Protein AF-A0A524KW07-F1 (afdb_monomer)

Sequence (89 aa):
MLFQLNIKNMSLIKELNIEFEERLNVLTGETGAGKSIIIEAIDLILGGYAASDLVRDGEDSLIVEGLFLLAPQEKELIINLNLDVEIVT

Secondary structure (DSSP, 8-state):
-EEEEEEEEETTEEEEEEE--SS-------TTSSHHHHHHHHHHHTT----GGGBPTT-S--EEEEEEPPPHHHHHHHHHTT-S-----

Structure (mmCIF, N/CA/C/O backbone):
data_AF-A0A524KW07-F1
#
_entry.id   AF-A0A524KW07-F1
#
loop_
_atom_site.group_PDB
_atom_site.id
_atom_site.type_symbol
_atom_site.label_atom_id
_atom_site.label_alt_id
_atom_site.label_comp_id
_atom_site.label_asym_id
_atom_site.label_entity_id
_atom_site.label_seq_id
_atom_site.pdbx_PDB_ins_code
_atom_site.Cartn_x
_atom_site.Cartn_y
_atom_site.Cartn_z
_atom_site.occupancy
_atom_site.B_iso_or_equiv
_atom_site.auth_seq_id
_atom_site.auth_comp_id
_atom_site.auth_asym_id
_atom_site.auth_atom_id
_atom_site.pdbx_PDB_model_num
ATOM 1 N N . MET A 1 1 ? 7.421 -1.523 -12.449 1.00 90.69 1 MET A N 1
ATOM 2 C CA . MET A 1 1 ? 7.860 -0.805 -11.223 1.00 90.69 1 MET A CA 1
ATOM 3 C C . MET A 1 1 ? 6.657 -0.160 -10.552 1.00 90.69 1 MET A C 1
ATOM 5 O O . MET A 1 1 ? 5.860 0.417 -11.276 1.00 90.69 1 MET A O 1
ATOM 9 N N . LEU A 1 2 ? 6.521 -0.239 -9.221 1.00 94.69 2 LEU A N 1
ATOM 10 C CA . LEU A 1 2 ? 5.512 0.541 -8.487 1.00 94.69 2 LEU A CA 1
ATOM 11 C C . LEU A 1 2 ? 5.819 2.034 -8.655 1.00 94.69 2 LEU A C 1
ATOM 13 O O . LEU A 1 2 ? 6.919 2.466 -8.325 1.00 94.69 2 LEU A O 1
ATOM 17 N N . PHE A 1 3 ? 4.869 2.780 -9.201 1.00 95.50 3 PHE A N 1
ATOM 18 C CA . PHE A 1 3 ? 4.979 4.212 -9.473 1.00 95.50 3 PHE A CA 1
ATOM 19 C C . PHE A 1 3 ? 4.137 5.032 -8.507 1.00 95.50 3 PHE A C 1
ATOM 21 O O . PHE A 1 3 ? 4.580 6.077 -8.051 1.00 95.50 3 PHE A O 1
ATOM 28 N N . GLN A 1 4 ? 2.954 4.541 -8.142 1.00 96.62 4 GLN A N 1
ATOM 29 C CA . GLN A 1 4 ? 2.088 5.229 -7.194 1.00 96.62 4 GLN A CA 1
ATOM 30 C C . GLN A 1 4 ? 1.390 4.228 -6.281 1.00 96.62 4 GLN A C 1
ATOM 32 O O . GLN A 1 4 ? 1.024 3.141 -6.723 1.00 96.62 4 GLN A O 1
ATOM 37 N N . LEU A 1 5 ? 1.201 4.607 -5.020 1.00 97.38 5 LEU A N 1
ATOM 38 C CA . LEU A 1 5 ? 0.409 3.882 -4.033 1.00 97.38 5 LEU A CA 1
ATOM 39 C C . LEU A 1 5 ? -0.645 4.824 -3.457 1.00 97.38 5 LEU A C 1
ATOM 41 O O . LEU A 1 5 ? -0.300 5.860 -2.881 1.00 97.38 5 LEU A O 1
ATOM 45 N N . ASN A 1 6 ? -1.909 4.437 -3.585 1.00 97.19 6 ASN A N 1
ATOM 46 C CA . ASN A 1 6 ? -3.045 5.149 -3.015 1.00 97.19 6 ASN A CA 1
ATOM 47 C C . ASN A 1 6 ? -3.659 4.292 -1.912 1.00 97.19 6 ASN A C 1
ATOM 49 O O . ASN A 1 6 ? -3.915 3.104 -2.101 1.00 97.19 6 ASN A O 1
ATOM 53 N N . ILE A 1 7 ? -3.886 4.898 -0.754 1.00 97.19 7 ILE A N 1
ATOM 54 C CA . ILE A 1 7 ? -4.455 4.248 0.422 1.00 97.19 7 ILE A CA 1
ATOM 55 C C . ILE A 1 7 ? -5.645 5.076 0.883 1.00 97.19 7 ILE A C 1
ATOM 57 O O . ILE A 1 7 ? -5.516 6.288 1.074 1.00 97.19 7 ILE A O 1
ATOM 61 N N . LYS A 1 8 ? -6.779 4.422 1.133 1.00 97.62 8 LYS A N 1
ATOM 62 C CA . LYS A 1 8 ? -7.948 5.022 1.781 1.00 97.62 8 LYS A CA 1
ATOM 63 C C . LYS A 1 8 ? -8.413 4.161 2.942 1.00 97.62 8 LYS A C 1
ATOM 65 O O . LYS A 1 8 ? -8.529 2.945 2.807 1.00 97.62 8 LYS A O 1
ATOM 70 N N . ASN A 1 9 ? -8.717 4.818 4.059 1.00 97.06 9 ASN A N 1
ATOM 71 C CA . ASN A 1 9 ? -9.332 4.218 5.242 1.00 97.06 9 ASN A CA 1
ATOM 72 C C . ASN A 1 9 ? -8.570 3.014 5.828 1.00 97.06 9 ASN A C 1
ATOM 74 O O . ASN A 1 9 ? -9.186 2.057 6.290 1.00 97.06 9 ASN A O 1
ATOM 78 N N . MET A 1 10 ? -7.236 3.063 5.842 1.00 95.56 10 MET A N 1
ATOM 79 C CA . MET A 1 10 ? -6.392 1.991 6.378 1.00 95.56 10 MET A CA 1
ATOM 80 C C . MET A 1 10 ? -5.734 2.411 7.695 1.00 95.56 10 MET A C 1
ATOM 82 O O . MET A 1 10 ? -4.918 3.335 7.721 1.00 95.56 10 MET A O 1
ATOM 86 N N . SER A 1 11 ? -6.038 1.724 8.792 1.00 93.38 11 SER A N 1
ATOM 87 C CA . SER A 1 11 ? -5.462 1.975 10.117 1.00 93.38 11 SER A CA 1
ATOM 88 C C . SER A 1 11 ? -5.553 3.469 10.498 1.00 93.38 11 SER A C 1
ATOM 90 O O . SER A 1 11 ? -6.631 4.066 10.574 1.00 93.38 11 SER A O 1
ATOM 92 N N . LEU A 1 12 ? -4.411 4.137 10.701 1.00 91.44 12 LEU A N 1
ATOM 93 C CA . LEU A 1 12 ? -4.349 5.566 11.027 1.00 91.44 12 LEU A CA 1
ATOM 94 C C . LEU A 1 12 ? -4.504 6.492 9.806 1.00 91.44 12 LEU A C 1
ATOM 96 O O . LEU A 1 12 ? -4.663 7.701 9.991 1.00 91.44 12 LEU A O 1
ATOM 100 N N . ILE A 1 13 ? -4.506 5.954 8.587 1.00 93.00 13 ILE A N 1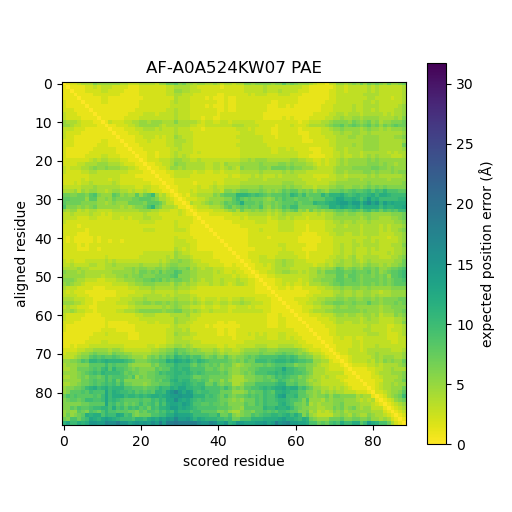
ATOM 101 C CA . ILE A 1 13 ? -4.554 6.696 7.326 1.00 93.00 13 ILE A CA 1
ATOM 102 C C . ILE A 1 13 ? -6.004 6.834 6.859 1.00 93.00 13 ILE A C 1
ATOM 104 O O . ILE A 1 13 ? -6.676 5.851 6.562 1.00 93.00 13 ILE A O 1
ATOM 108 N N . LYS A 1 14 ? -6.478 8.078 6.742 1.00 95.56 14 LYS A N 1
ATOM 109 C CA . LYS A 1 14 ? -7.738 8.367 6.043 1.00 95.56 14 LYS A CA 1
ATOM 110 C C . LYS A 1 14 ? -7.541 8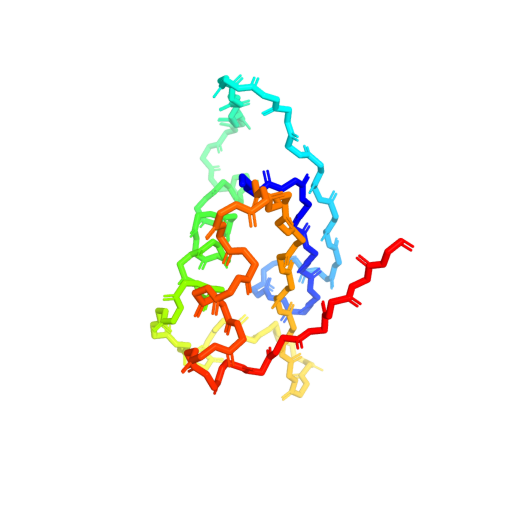.337 4.529 1.00 95.56 14 LYS A C 1
ATOM 112 O O . LYS A 1 14 ? -8.279 7.664 3.826 1.00 95.56 14 LYS A O 1
ATOM 117 N N . GLU A 1 15 ? -6.534 9.054 4.046 1.00 96.69 15 GLU A N 1
ATOM 118 C CA . GLU A 1 15 ? -6.154 9.094 2.639 1.00 96.69 15 GLU A CA 1
ATOM 119 C C . GLU A 1 15 ? -4.655 9.386 2.544 1.00 96.69 15 GLU A C 1
ATOM 121 O O . GLU A 1 15 ? -4.148 10.254 3.261 1.00 96.69 15 GLU A O 1
ATOM 126 N N . LEU A 1 16 ? -3.945 8.643 1.701 1.00 95.56 16 LEU A N 1
ATOM 127 C CA . LEU A 1 16 ? -2.529 8.847 1.420 1.00 95.56 16 LEU A CA 1
ATOM 128 C C . LEU A 1 16 ? -2.256 8.492 -0.037 1.00 95.56 16 LEU A C 1
ATOM 130 O O . LEU A 1 16 ? -2.652 7.425 -0.492 1.00 95.56 16 LEU A O 1
ATOM 134 N N . ASN A 1 17 ? -1.544 9.373 -0.734 1.00 96.50 17 ASN A N 1
ATOM 135 C CA . ASN A 1 17 ? -1.054 9.142 -2.087 1.00 96.50 17 ASN A CA 1
ATOM 136 C C . ASN A 1 17 ? 0.466 9.326 -2.060 1.00 96.50 17 ASN A C 1
ATOM 138 O O . ASN A 1 17 ? 0.950 10.373 -1.621 1.00 96.50 17 ASN A O 1
ATOM 142 N N . ILE A 1 18 ? 1.206 8.300 -2.471 1.00 95.62 18 ILE A N 1
ATOM 143 C CA . ILE A 1 18 ? 2.671 8.312 -2.548 1.00 95.62 18 ILE A CA 1
ATOM 144 C C . ILE A 1 18 ? 3.071 8.015 -3.984 1.00 95.62 18 ILE A C 1
ATOM 146 O O . ILE A 1 18 ? 2.686 6.981 -4.522 1.00 95.62 18 ILE A O 1
ATOM 150 N N . GLU A 1 19 ? 3.889 8.883 -4.566 1.00 96.44 19 GLU A N 1
ATOM 151 C CA . GLU A 1 19 ? 4.601 8.614 -5.813 1.00 96.44 19 GLU A CA 1
ATOM 152 C C . GLU A 1 19 ? 6.009 8.098 -5.491 1.00 96.44 19 GLU A C 1
ATOM 154 O O . GLU A 1 19 ? 6.684 8.601 -4.587 1.00 96.44 19 GLU A O 1
ATOM 159 N N . PHE A 1 20 ? 6.427 7.055 -6.202 1.00 95.69 20 PHE A N 1
ATOM 160 C CA . PHE A 1 20 ? 7.732 6.423 -6.072 1.00 95.69 20 PHE A CA 1
ATOM 161 C C . PHE A 1 20 ? 8.598 6.774 -7.270 1.00 95.69 20 PHE A C 1
ATOM 163 O O . PHE A 1 20 ? 8.177 6.679 -8.423 1.00 95.69 20 PHE A O 1
ATOM 170 N N . GLU A 1 21 ? 9.851 7.092 -6.979 1.00 94.25 21 GLU A N 1
ATOM 171 C CA . GLU A 1 21 ? 10.862 7.358 -7.989 1.00 94.25 21 GLU A CA 1
ATOM 172 C C . GLU A 1 21 ? 11.619 6.084 -8.365 1.00 94.25 21 GLU A C 1
ATOM 174 O O . GLU A 1 21 ? 11.607 5.072 -7.652 1.00 94.25 21 GLU A O 1
ATOM 179 N N . GLU A 1 22 ? 12.335 6.136 -9.484 1.00 92.38 22 GLU A N 1
ATOM 180 C CA . GLU A 1 22 ? 13.228 5.046 -9.852 1.00 92.38 22 GLU A CA 1
ATOM 181 C C . GLU A 1 22 ? 14.343 4.844 -8.812 1.00 92.38 22 GLU A C 1
ATOM 183 O O . GLU A 1 22 ? 14.855 5.775 -8.185 1.00 92.38 22 GLU A O 1
ATOM 188 N N . ARG A 1 23 ? 14.819 3.597 -8.722 1.00 92.75 23 ARG A N 1
ATOM 189 C CA . ARG A 1 23 ? 15.950 3.168 -7.884 1.00 92.75 23 ARG A CA 1
ATOM 190 C C . ARG A 1 23 ? 15.607 3.108 -6.394 1.00 92.75 23 ARG A C 1
ATOM 192 O O . ARG A 1 23 ? 15.059 2.102 -5.956 1.00 92.75 23 ARG A O 1
ATOM 199 N N . LEU A 1 24 ? 16.013 4.099 -5.600 1.00 94.88 24 LEU A N 1
ATOM 200 C CA . LEU A 1 24 ? 15.985 4.027 -4.137 1.00 94.88 24 LEU A CA 1
ATOM 201 C C . LEU A 1 24 ? 15.051 5.088 -3.566 1.00 94.88 24 LEU A C 1
ATOM 203 O O . LEU A 1 24 ? 15.375 6.273 -3.569 1.00 94.88 24 LEU A O 1
ATOM 207 N N . ASN A 1 25 ? 13.948 4.626 -2.986 1.00 93.50 25 ASN A N 1
ATOM 208 C CA . ASN A 1 25 ? 13.041 5.444 -2.192 1.00 93.50 25 ASN A CA 1
ATOM 209 C C . ASN A 1 25 ? 13.352 5.229 -0.706 1.00 93.50 25 ASN A C 1
ATOM 211 O O . ASN A 1 25 ? 13.389 4.091 -0.235 1.00 93.50 25 ASN A O 1
ATOM 215 N N . VAL A 1 26 ? 13.593 6.313 0.036 1.00 94.56 26 VAL A N 1
ATOM 216 C CA . VAL A 1 26 ? 13.933 6.254 1.467 1.00 94.56 26 VAL A CA 1
ATOM 217 C C . VAL A 1 26 ? 12.779 6.814 2.291 1.00 94.56 26 VAL A C 1
ATOM 219 O O . VAL A 1 26 ? 12.545 8.020 2.306 1.00 94.56 26 VAL A O 1
ATOM 222 N N . LEU A 1 27 ? 12.087 5.941 3.023 1.00 92.56 27 LEU A N 1
ATOM 223 C CA . LEU A 1 27 ? 11.044 6.335 3.968 1.00 92.56 27 LEU A CA 1
ATOM 224 C C . LEU A 1 27 ? 11.666 6.593 5.342 1.00 92.56 27 LEU A C 1
ATOM 226 O O . LEU A 1 27 ? 12.177 5.680 5.992 1.00 92.56 27 LEU A O 1
ATOM 230 N N . THR A 1 28 ? 11.598 7.840 5.804 1.00 92.75 28 THR A N 1
ATOM 231 C CA . THR A 1 28 ? 12.101 8.252 7.122 1.00 92.75 28 THR A CA 1
ATOM 232 C C . THR A 1 28 ? 10.960 8.694 8.037 1.00 92.75 28 THR A C 1
ATOM 234 O O . THR A 1 28 ? 9.808 8.794 7.624 1.00 92.75 28 THR A O 1
ATOM 237 N N . GLY A 1 29 ? 11.259 8.874 9.322 1.00 91.06 29 GLY A N 1
ATOM 238 C CA . GLY A 1 29 ? 10.300 9.308 10.337 1.00 91.06 29 GLY A CA 1
ATOM 239 C C . GLY A 1 29 ? 10.569 8.647 11.683 1.00 91.06 29 GLY A C 1
ATOM 240 O O . GLY A 1 29 ? 11.321 7.672 11.763 1.00 91.06 29 GLY A O 1
ATOM 241 N N . GLU A 1 30 ? 9.923 9.131 12.733 1.00 93.00 30 GLU A N 1
ATOM 242 C CA . GLU A 1 30 ? 10.047 8.581 14.087 1.00 93.00 30 GLU A CA 1
ATOM 243 C C . GLU A 1 30 ? 9.329 7.225 14.240 1.00 93.00 30 GLU A C 1
ATOM 245 O O . GLU A 1 30 ? 8.656 6.726 13.325 1.00 93.00 30 GLU A O 1
ATOM 250 N N . THR A 1 31 ? 9.491 6.585 15.398 1.00 89.88 31 THR A N 1
ATOM 251 C CA . THR A 1 31 ? 8.697 5.406 15.767 1.00 89.88 31 THR A CA 1
ATOM 252 C C . THR A 1 31 ? 7.220 5.788 15.810 1.00 89.88 31 THR A C 1
ATOM 254 O O . THR A 1 31 ? 6.857 6.799 16.397 1.00 89.88 31 THR A O 1
ATOM 257 N N . GLY A 1 32 ? 6.362 4.994 15.167 1.00 84.06 32 GLY A N 1
ATOM 258 C CA . GLY A 1 32 ? 4.926 5.284 15.096 1.00 84.06 32 GLY A CA 1
ATOM 259 C C . GLY A 1 32 ? 4.515 6.268 13.996 1.00 84.06 32 GLY A C 1
ATOM 260 O O . GLY A 1 32 ? 3.325 6.470 13.798 1.00 84.06 32 GLY A O 1
ATOM 261 N N . ALA A 1 33 ? 5.451 6.805 13.203 1.00 83.12 33 ALA A N 1
ATOM 262 C CA . ALA A 1 33 ? 5.141 7.711 12.087 1.00 83.12 33 ALA A CA 1
ATOM 263 C C . ALA A 1 33 ? 4.399 7.051 10.896 1.00 83.12 33 ALA A C 1
ATOM 265 O O . ALA A 1 33 ? 4.243 7.675 9.854 1.00 83.12 33 ALA A O 1
ATOM 266 N N . GLY A 1 34 ? 3.988 5.782 11.005 1.00 85.88 34 GLY A N 1
ATOM 267 C CA . GLY A 1 34 ? 3.209 5.093 9.968 1.00 85.88 34 GLY A CA 1
ATOM 268 C C . GLY A 1 34 ? 4.015 4.428 8.846 1.00 85.88 34 GLY A C 1
ATOM 269 O O . GLY A 1 34 ? 3.422 3.909 7.911 1.00 85.88 34 GLY A O 1
ATOM 270 N N . LYS A 1 35 ? 5.353 4.367 8.938 1.00 92.81 35 LYS A N 1
ATOM 271 C CA . LYS A 1 35 ? 6.197 3.703 7.920 1.00 92.81 35 LYS A CA 1
ATOM 272 C C . LYS A 1 35 ? 5.800 2.242 7.663 1.00 92.81 35 LYS A C 1
ATOM 274 O O . LYS A 1 35 ? 5.758 1.832 6.511 1.00 92.81 35 LYS A O 1
ATOM 279 N N . SER A 1 36 ? 5.491 1.472 8.713 1.00 92.12 36 SER A N 1
ATOM 280 C CA . SER A 1 36 ? 5.065 0.070 8.572 1.00 92.12 36 SER A CA 1
ATOM 281 C C . SER A 1 36 ? 3.734 -0.068 7.837 1.00 92.12 36 SER A C 1
ATOM 283 O O . SER A 1 36 ? 3.591 -0.996 7.059 1.00 92.12 36 SER A O 1
ATOM 285 N N . ILE A 1 37 ? 2.818 0.896 7.990 1.00 92.25 37 ILE A N 1
ATOM 286 C CA . ILE A 1 37 ? 1.520 0.890 7.297 1.00 92.25 37 ILE A CA 1
ATOM 287 C C . ILE A 1 37 ? 1.727 0.969 5.778 1.00 92.25 37 ILE A C 1
ATOM 289 O O . ILE A 1 37 ? 1.019 0.321 5.018 1.00 92.25 37 ILE A O 1
ATOM 293 N N . ILE A 1 38 ? 2.740 1.714 5.320 1.00 93.94 38 ILE A N 1
ATOM 294 C CA . ILE A 1 38 ? 3.080 1.785 3.891 1.00 93.94 38 ILE A CA 1
ATOM 295 C C . ILE A 1 38 ? 3.623 0.437 3.395 1.00 93.94 38 ILE A C 1
ATOM 297 O O . ILE A 1 38 ? 3.291 0.009 2.294 1.00 93.94 38 ILE A O 1
ATOM 301 N N . ILE A 1 39 ? 4.429 -0.254 4.207 1.00 93.19 39 ILE A N 1
ATOM 302 C CA . ILE A 1 39 ? 4.930 -1.595 3.871 1.00 93.19 39 ILE A CA 1
ATOM 303 C C . ILE A 1 39 ? 3.785 -2.617 3.833 1.00 93.19 39 ILE A C 1
ATOM 305 O O . ILE A 1 39 ? 3.728 -3.417 2.907 1.00 93.19 39 ILE A O 1
ATOM 309 N N . GLU A 1 40 ? 2.853 -2.556 4.784 1.00 94.38 40 GLU A N 1
ATOM 310 C CA . GLU A 1 40 ? 1.647 -3.395 4.809 1.00 94.38 40 GLU A CA 1
ATOM 311 C C . GLU A 1 40 ? 0.762 -3.140 3.583 1.00 94.38 40 GLU A C 1
ATOM 313 O O . GLU A 1 40 ? 0.309 -4.083 2.946 1.00 94.38 40 GLU A O 1
ATOM 318 N N . ALA A 1 41 ? 0.568 -1.881 3.184 1.00 95.88 41 ALA A N 1
ATOM 319 C CA . ALA A 1 41 ? -0.178 -1.541 1.975 1.00 95.88 41 A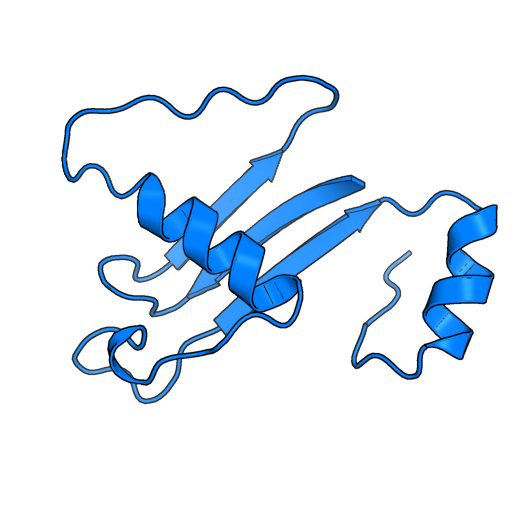LA A CA 1
ATOM 320 C C . ALA A 1 41 ? 0.471 -2.122 0.704 1.00 95.88 41 ALA A C 1
ATOM 322 O O . ALA A 1 41 ? -0.232 -2.617 -0.177 1.00 95.88 41 ALA A O 1
ATOM 323 N N . ILE A 1 42 ? 1.807 -2.118 0.622 1.00 95.94 42 ILE A N 1
ATOM 324 C CA . ILE A 1 42 ? 2.534 -2.777 -0.474 1.00 95.94 42 ILE A CA 1
ATOM 325 C C . ILE A 1 42 ? 2.320 -4.298 -0.436 1.00 95.94 42 ILE A C 1
ATOM 327 O O . ILE A 1 42 ? 2.129 -4.903 -1.487 1.00 95.94 42 ILE A O 1
ATOM 331 N N . ASP A 1 43 ? 2.319 -4.922 0.743 1.00 95.44 43 ASP A N 1
ATOM 332 C CA . ASP A 1 43 ? 2.031 -6.356 0.879 1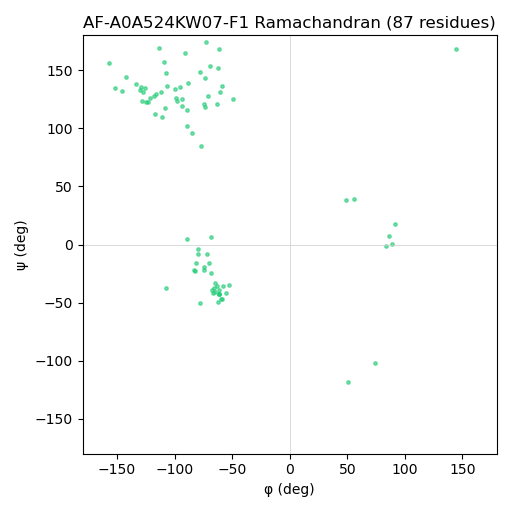.00 95.44 43 ASP A CA 1
ATOM 333 C C . ASP A 1 43 ? 0.611 -6.697 0.392 1.00 95.44 43 ASP A C 1
ATOM 335 O O . ASP A 1 43 ? 0.428 -7.641 -0.378 1.00 95.44 43 ASP A O 1
ATOM 339 N N . LEU A 1 44 ? -0.388 -5.876 0.737 1.00 94.94 44 LEU A N 1
ATOM 340 C CA . LEU A 1 44 ? -1.778 -6.073 0.311 1.00 94.94 44 LEU A CA 1
ATOM 341 C C . LEU A 1 44 ? -1.943 -6.073 -1.215 1.00 94.94 44 LEU A C 1
ATOM 343 O O . LEU A 1 44 ? -2.578 -6.979 -1.755 1.00 94.94 44 LEU A O 1
ATOM 347 N N . ILE A 1 45 ? -1.344 -5.114 -1.929 1.00 93.56 45 ILE A N 1
ATOM 348 C CA . ILE A 1 45 ? -1.446 -5.062 -3.404 1.00 93.56 45 ILE A CA 1
ATOM 349 C C . ILE A 1 45 ? -0.676 -6.193 -4.098 1.00 93.56 45 ILE A C 1
ATOM 351 O O . ILE A 1 45 ? -0.905 -6.463 -5.275 1.00 93.56 45 ILE A O 1
ATOM 355 N N . LEU A 1 46 ? 0.225 -6.869 -3.382 1.00 91.31 46 LEU A N 1
ATOM 356 C CA . LEU A 1 46 ? 0.928 -8.061 -3.856 1.00 91.31 46 LEU A CA 1
ATOM 357 C C . LEU A 1 46 ? 0.172 -9.364 -3.533 1.00 91.31 46 LEU A C 1
ATOM 359 O O . LEU A 1 46 ? 0.676 -10.448 -3.828 1.00 91.31 46 LEU A O 1
ATOM 363 N N . GLY A 1 47 ? -1.039 -9.274 -2.970 1.00 90.56 47 GLY A N 1
ATOM 364 C CA . GLY A 1 47 ? -1.870 -10.424 -2.600 1.00 90.56 47 GLY A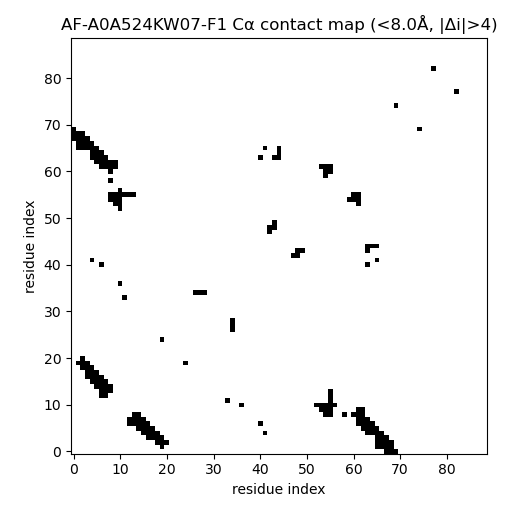 CA 1
ATOM 365 C C . GLY A 1 47 ? -1.659 -10.915 -1.166 1.00 90.56 47 GLY A C 1
ATOM 366 O O . GLY A 1 47 ? -2.019 -12.052 -0.852 1.00 90.56 47 GLY A O 1
ATOM 367 N N . GLY A 1 48 ? -1.063 -10.084 -0.307 1.00 93.62 48 GLY A N 1
ATOM 368 C CA . GLY A 1 48 ? -0.910 -10.335 1.122 1.00 93.62 48 GLY A CA 1
ATOM 369 C C . GLY A 1 48 ? -2.245 -10.478 1.861 1.00 93.62 48 GLY A C 1
ATOM 370 O O . GLY A 1 48 ? -3.327 -10.191 1.343 1.00 93.62 48 GLY A O 1
ATOM 371 N N . TYR A 1 49 ? -2.177 -10.953 3.105 1.00 92.44 49 TYR A N 1
ATOM 372 C CA . TYR A 1 49 ? -3.372 -11.187 3.915 1.00 92.44 49 TYR A CA 1
ATOM 373 C C . TYR A 1 49 ? -3.980 -9.868 4.412 1.00 92.44 49 TYR A C 1
ATOM 375 O O . TYR A 1 49 ? -3.369 -9.145 5.196 1.00 92.44 49 TYR A O 1
ATOM 383 N N . ALA A 1 50 ? -5.222 -9.599 4.012 1.00 89.75 50 ALA A N 1
ATOM 384 C CA . ALA A 1 50 ? -5.993 -8.457 4.487 1.00 89.75 50 ALA A CA 1
ATOM 385 C C . ALA A 1 50 ? -6.695 -8.780 5.813 1.00 89.75 50 ALA A C 1
ATOM 387 O O . ALA A 1 50 ? -7.785 -9.356 5.837 1.00 89.75 50 ALA A O 1
ATOM 388 N N . ALA A 1 51 ? -6.065 -8.408 6.926 1.00 91.62 51 ALA A N 1
ATOM 389 C CA . ALA A 1 51 ? -6.684 -8.500 8.241 1.00 91.62 51 ALA A CA 1
ATOM 390 C C . ALA A 1 51 ? -7.760 -7.408 8.420 1.00 91.62 51 ALA A C 1
ATOM 392 O O . ALA A 1 51 ? -7.625 -6.291 7.923 1.00 91.62 51 ALA A O 1
ATOM 393 N N . SER A 1 52 ? -8.857 -7.726 9.113 1.00 90.75 52 SER A N 1
ATOM 394 C CA . SER A 1 52 ? -9.994 -6.803 9.268 1.00 90.75 52 SER A CA 1
ATOM 395 C C . SER A 1 52 ? -9.679 -5.578 10.130 1.00 90.75 52 SER A C 1
ATOM 397 O O . SER A 1 52 ? -10.329 -4.550 9.991 1.00 90.75 52 SER A O 1
ATOM 399 N N . ASP A 1 53 ? -8.696 -5.687 11.022 1.00 92.38 53 ASP A N 1
ATOM 400 C CA . ASP A 1 53 ? -8.194 -4.601 11.872 1.00 92.38 53 ASP A CA 1
ATOM 401 C C . ASP A 1 53 ? -7.386 -3.546 11.098 1.00 92.38 53 ASP A C 1
ATOM 403 O O . ASP A 1 53 ? -7.073 -2.490 11.644 1.00 92.38 53 ASP A O 1
ATOM 407 N N . LEU A 1 54 ? -7.090 -3.798 9.819 1.00 94.31 54 LEU A N 1
ATOM 408 C CA . LEU A 1 54 ? -6.522 -2.800 8.917 1.00 94.31 54 LEU A CA 1
ATOM 409 C C . LEU A 1 54 ? -7.560 -1.767 8.473 1.00 94.31 54 LEU A C 1
ATOM 411 O O . LEU A 1 54 ? 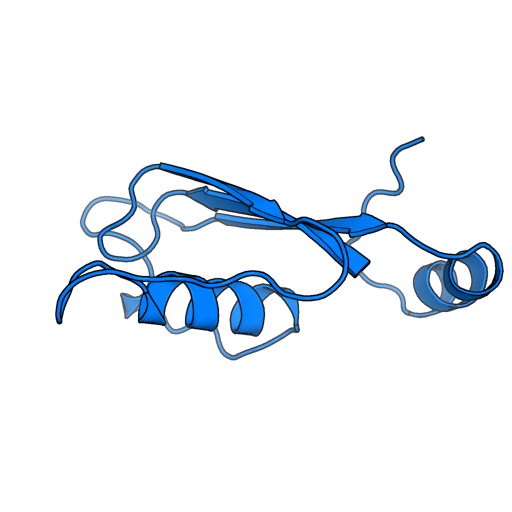-7.173 -0.694 8.017 1.00 94.31 54 LEU A O 1
ATOM 415 N N . VAL A 1 55 ? -8.863 -2.052 8.576 1.00 96.50 55 VAL A N 1
ATOM 416 C CA . VAL A 1 55 ? -9.895 -1.054 8.272 1.00 96.50 55 VAL A CA 1
ATOM 417 C C . VAL A 1 55 ? -9.883 -0.003 9.374 1.00 96.50 55 VAL A C 1
ATOM 419 O O . VAL A 1 55 ? -9.941 -0.318 10.560 1.00 96.50 55 VAL A O 1
ATOM 422 N N . ARG A 1 56 ? -9.793 1.265 8.979 1.00 95.31 56 ARG A N 1
ATOM 423 C CA . ARG A 1 56 ? -9.829 2.390 9.908 1.00 95.31 56 ARG A CA 1
ATOM 424 C C . ARG A 1 56 ? -11.131 2.391 10.714 1.00 95.31 56 ARG A C 1
ATOM 426 O O . ARG A 1 56 ? -12.216 2.274 10.151 1.00 95.31 56 ARG A O 1
ATOM 433 N N . ASP A 1 57 ? -11.016 2.645 12.015 1.00 94.94 57 ASP A N 1
ATOM 434 C CA . ASP A 1 57 ? -12.165 2.795 12.910 1.00 94.94 57 ASP A CA 1
ATOM 435 C C . ASP A 1 57 ? -13.216 3.770 12.354 1.00 94.94 57 ASP A C 1
ATOM 437 O O . ASP A 1 57 ? -12.927 4.940 12.081 1.00 94.94 57 ASP A O 1
ATOM 441 N N . GLY A 1 58 ? -14.456 3.288 12.248 1.00 95.69 58 GLY A N 1
ATOM 442 C CA . GLY A 1 58 ? -15.600 4.057 11.754 1.00 95.69 58 GLY A CA 1
ATOM 443 C C . GLY A 1 58 ? -15.814 4.002 10.240 1.00 95.69 58 GLY A C 1
ATOM 444 O O . GLY A 1 58 ? -16.767 4.615 9.765 1.00 95.69 58 GLY A O 1
ATOM 445 N N . GLU A 1 59 ? -14.976 3.276 9.502 1.00 97.75 59 GLU A N 1
ATOM 446 C CA . GLU A 1 59 ? -15.118 3.058 8.062 1.00 97.75 59 GLU A CA 1
ATOM 447 C C . GLU A 1 59 ? -15.564 1.613 7.778 1.00 97.75 59 GLU A C 1
ATOM 449 O O . GLU A 1 59 ? -15.204 0.685 8.502 1.00 97.75 59 GLU A O 1
ATOM 454 N N . ASP A 1 60 ? -16.342 1.410 6.712 1.00 96.69 60 ASP A N 1
ATOM 455 C CA . ASP A 1 60 ? -16.872 0.083 6.349 1.00 96.69 60 ASP A CA 1
ATOM 456 C C . ASP A 1 60 ? -15.872 -0.763 5.541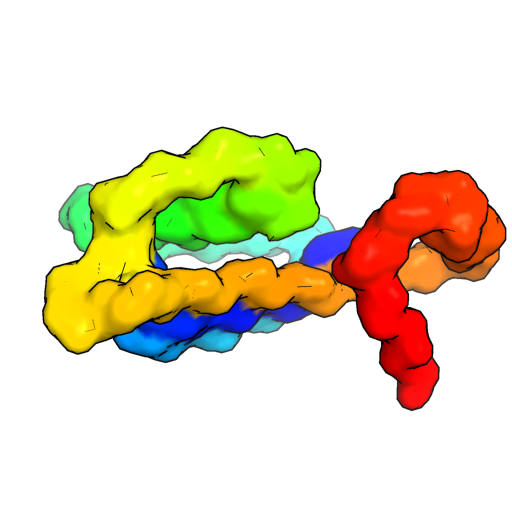 1.00 96.69 60 ASP A C 1
ATOM 458 O O . ASP A 1 60 ? -15.983 -1.988 5.464 1.00 96.69 60 ASP A O 1
ATOM 462 N N . SER A 1 61 ? -14.906 -0.108 4.896 1.00 96.50 61 SER A N 1
ATOM 463 C CA . SER A 1 61 ? -13.931 -0.736 4.005 1.00 96.50 61 SER A CA 1
ATOM 464 C C . SER A 1 61 ? -12.671 0.113 3.873 1.00 96.50 61 SER A C 1
ATOM 466 O O . SER A 1 61 ? -12.730 1.340 3.996 1.00 96.50 61 SER A O 1
ATOM 468 N N . LEU A 1 62 ? -11.566 -0.538 3.520 1.00 96.31 62 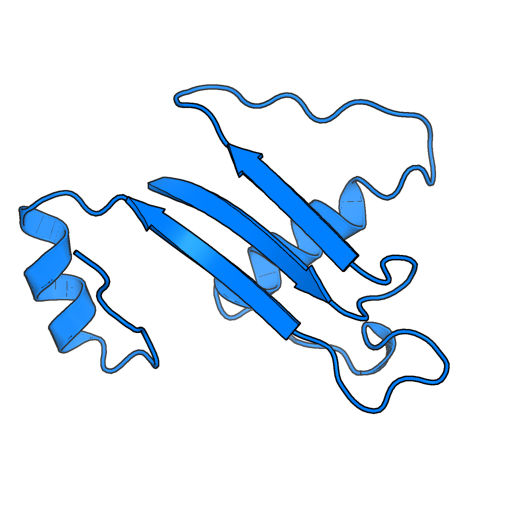LEU A N 1
ATOM 469 C CA . LEU A 1 62 ? -10.328 0.103 3.080 1.00 96.31 62 LEU A CA 1
ATOM 470 C C . LEU A 1 62 ? -10.107 -0.130 1.584 1.00 96.31 62 LEU A C 1
ATOM 472 O O . LEU A 1 62 ? -10.609 -1.106 1.024 1.00 96.31 62 LEU A O 1
ATOM 476 N N . ILE A 1 63 ? -9.325 0.742 0.954 1.00 96.19 63 ILE A N 1
ATOM 477 C CA . ILE A 1 63 ? -8.867 0.581 -0.431 1.00 96.19 63 ILE A CA 1
ATOM 478 C C . ILE A 1 63 ? -7.354 0.783 -0.455 1.00 96.19 63 ILE A C 1
ATOM 480 O O . ILE A 1 63 ? -6.854 1.761 0.106 1.00 96.19 63 ILE A O 1
ATOM 484 N N . VAL A 1 64 ? -6.640 -0.124 -1.123 1.00 96.75 64 VAL A N 1
ATOM 485 C CA . VAL A 1 64 ? -5.231 0.059 -1.478 1.00 96.75 64 VAL A CA 1
ATOM 486 C C . VAL A 1 64 ? -5.066 -0.206 -2.966 1.00 96.75 64 VAL A C 1
ATOM 488 O O . VAL A 1 64 ? -5.413 -1.281 -3.448 1.00 96.75 64 VAL A O 1
ATOM 491 N N . GLU A 1 65 ? -4.531 0.774 -3.683 1.00 96.00 65 GLU A N 1
ATOM 492 C CA . GLU A 1 65 ? -4.327 0.719 -5.128 1.00 96.00 65 GLU A CA 1
ATOM 493 C C . GLU A 1 65 ? -2.862 1.009 -5.447 1.00 96.00 65 GLU A C 1
ATOM 495 O O . GLU A 1 65 ? -2.271 1.949 -4.911 1.00 96.00 65 GLU A O 1
ATOM 500 N N . GLY A 1 66 ? -2.277 0.209 -6.336 1.00 95.31 66 GLY A N 1
ATOM 501 C CA . GLY A 1 66 ? -0.926 0.415 -6.843 1.00 95.31 66 GLY A CA 1
ATOM 502 C C . GLY A 1 66 ? -0.941 0.662 -8.347 1.00 95.31 66 GLY A C 1
ATOM 503 O O . GLY A 1 66 ? -1.476 -0.150 -9.098 1.00 95.31 66 GLY A O 1
ATOM 504 N N . LEU A 1 67 ? -0.311 1.745 -8.799 1.00 94.75 67 LEU A N 1
ATOM 505 C CA . LEU A 1 67 ? -0.036 1.975 -10.215 1.00 94.75 67 LEU A CA 1
ATOM 506 C C . LEU A 1 67 ? 1.359 1.450 -10.539 1.00 94.75 67 LEU A C 1
ATOM 508 O O . LEU A 1 67 ? 2.341 1.856 -9.914 1.00 94.75 67 LEU A O 1
ATOM 512 N N . PHE A 1 68 ? 1.456 0.571 -11.534 1.00 92.06 68 PHE A N 1
ATOM 513 C CA . PHE A 1 68 ? 2.720 -0.023 -11.953 1.00 92.06 68 PHE A CA 1
ATOM 514 C C . PHE A 1 68 ? 3.075 0.383 -13.383 1.00 92.06 68 PHE A C 1
ATOM 516 O O . PHE A 1 68 ? 2.287 0.207 -14.307 1.00 92.06 68 PHE A O 1
ATOM 523 N N . LEU A 1 69 ? 4.305 0.859 -13.580 1.00 91.19 69 LEU A N 1
ATOM 524 C CA . LEU A 1 69 ? 4.900 0.995 -14.907 1.00 91.19 69 LEU A CA 1
ATOM 525 C C . LEU A 1 69 ? 5.295 -0.389 -15.416 1.00 91.19 69 LEU A C 1
ATOM 527 O O . LEU A 1 69 ? 6.108 -1.063 -14.775 1.00 91.19 69 LEU A O 1
ATOM 531 N N . LEU A 1 70 ? 4.731 -0.789 -16.553 1.00 88.31 70 LEU A N 1
ATOM 532 C CA . LEU A 1 70 ? 5.012 -2.067 -17.198 1.00 88.31 70 LEU A CA 1
ATOM 533 C C . LEU A 1 70 ? 6.001 -1.888 -18.351 1.00 88.31 70 LEU A C 1
ATOM 535 O O . LEU A 1 70 ? 5.828 -1.020 -19.211 1.00 88.31 70 LEU A O 1
ATOM 539 N N . ALA A 1 71 ? 7.008 -2.752 -18.408 1.00 88.69 71 ALA A N 1
ATOM 540 C CA . ALA A 1 71 ? 7.812 -2.932 -19.604 1.00 88.69 71 ALA A CA 1
ATOM 541 C C . ALA A 1 71 ? 6.972 -3.614 -20.706 1.00 88.69 71 ALA A C 1
ATOM 543 O O . ALA A 1 71 ? 6.055 -4.385 -20.403 1.00 88.69 71 ALA A O 1
ATOM 544 N N . PRO A 1 72 ? 7.287 -3.404 -21.999 1.00 85.38 72 PRO A N 1
ATOM 545 C CA . PRO A 1 72 ? 6.522 -3.998 -23.097 1.00 85.38 72 PRO A CA 1
ATOM 546 C C . PRO A 1 72 ? 6.350 -5.521 -22.992 1.00 85.38 72 PRO A C 1
ATOM 548 O O . PRO A 1 72 ? 5.299 -6.043 -23.351 1.00 85.38 72 PRO A O 1
ATOM 551 N N . GLN A 1 73 ? 7.356 -6.226 -22.467 1.00 85.38 73 GLN A N 1
ATOM 552 C CA . GLN A 1 73 ? 7.338 -7.683 -22.308 1.00 85.38 73 GLN A CA 1
ATOM 553 C C . GLN A 1 73 ? 6.435 -8.157 -21.155 1.00 85.38 73 GLN A C 1
ATOM 555 O O . GLN A 1 73 ? 6.000 -9.304 -21.149 1.00 85.38 73 GLN A O 1
ATOM 560 N N . GLU A 1 74 ? 6.137 -7.292 -20.183 1.00 86.94 74 GLU A N 1
ATOM 561 C CA . GLU A 1 74 ? 5.315 -7.620 -19.009 1.00 86.94 74 GLU A CA 1
ATOM 562 C C . GLU A 1 74 ? 3.816 -7.524 -19.322 1.00 86.94 74 GLU A C 1
ATOM 564 O O . GLU A 1 74 ? 3.001 -8.183 -18.678 1.00 86.94 74 GLU A O 1
ATOM 569 N N . LYS A 1 75 ? 3.441 -6.748 -20.349 1.00 82.94 75 LYS A N 1
ATOM 570 C CA . LYS A 1 75 ? 2.041 -6.528 -20.729 1.00 82.94 75 LYS A CA 1
ATOM 571 C C . LYS A 1 75 ? 1.315 -7.830 -21.074 1.00 82.94 75 LYS A C 1
ATOM 573 O O . LYS A 1 75 ? 0.209 -8.055 -20.592 1.00 82.94 75 LYS A O 1
ATOM 578 N N . GLU A 1 76 ? 1.931 -8.692 -21.885 1.00 82.75 76 GLU A N 1
ATOM 579 C CA . GLU A 1 76 ? 1.333 -9.985 -22.248 1.00 82.75 76 GLU A CA 1
ATOM 580 C C . GLU A 1 76 ? 1.205 -10.915 -21.038 1.00 82.75 76 GLU A C 1
ATOM 582 O O . GLU A 1 76 ? 0.206 -11.618 -20.905 1.00 82.75 76 GLU A O 1
ATOM 587 N N . LEU A 1 77 ? 2.183 -10.895 -20.127 1.00 84.81 77 LEU A N 1
ATOM 588 C CA . LEU A 1 77 ? 2.146 -11.698 -18.907 1.00 84.81 77 LEU A CA 1
ATOM 589 C C . LEU A 1 77 ? 0.962 -11.297 -18.019 1.00 84.81 77 LEU A C 1
ATOM 591 O O . LEU A 1 77 ? 0.196 -12.164 -17.608 1.00 84.81 77 LEU A O 1
ATOM 595 N N . ILE A 1 78 ? 0.786 -9.998 -17.763 1.00 85.38 78 ILE A N 1
ATOM 596 C CA . ILE A 1 78 ? -0.283 -9.477 -16.898 1.00 85.38 78 ILE A CA 1
ATOM 597 C C . ILE A 1 78 ? -1.672 -9.815 -17.449 1.00 85.38 78 ILE A C 1
ATOM 599 O O . ILE A 1 78 ? -2.524 -10.277 -16.693 1.00 85.38 78 ILE A O 1
ATOM 603 N N . ILE A 1 79 ? -1.883 -9.671 -18.763 1.00 81.88 79 ILE A N 1
ATOM 604 C CA . ILE A 1 79 ? -3.156 -10.029 -19.414 1.00 81.88 79 ILE A CA 1
ATOM 605 C C . ILE A 1 79 ? -3.503 -11.509 -19.178 1.00 81.88 79 ILE A C 1
ATOM 607 O O . ILE A 1 79 ? -4.667 -11.853 -18.987 1.00 81.88 79 ILE A O 1
ATOM 611 N N . ASN A 1 80 ? -2.498 -12.386 -19.1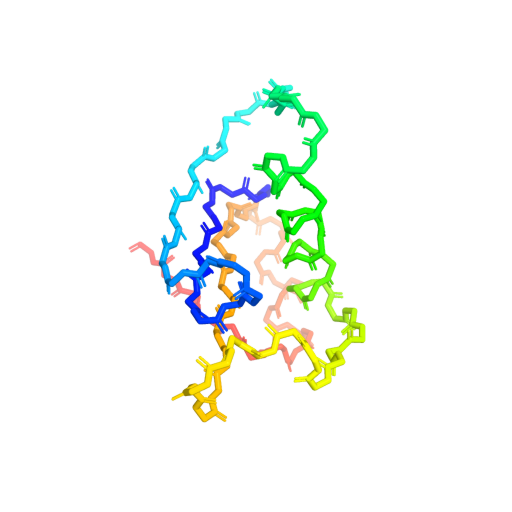44 1.00 85.25 80 ASN A N 1
ATOM 612 C CA . ASN A 1 80 ? -2.699 -13.822 -18.960 1.00 85.25 80 ASN A CA 1
ATOM 613 C C . ASN A 1 80 ? -2.897 -14.242 -17.494 1.00 85.25 80 ASN A C 1
ATOM 615 O O . ASN A 1 80 ? -3.363 -15.354 -17.248 1.00 85.25 80 ASN A O 1
ATOM 619 N N . LEU A 1 81 ? -2.553 -13.393 -16.521 1.00 84.00 81 LEU A N 1
ATOM 620 C CA . LEU A 1 81 ? -2.640 -13.728 -15.095 1.00 84.00 81 LEU A CA 1
ATOM 621 C C . LEU A 1 81 ? -4.065 -13.618 -14.524 1.00 84.00 81 LEU A C 1
ATOM 623 O O . LEU A 1 81 ? -4.267 -13.973 -13.365 1.00 84.00 81 LEU A O 1
ATOM 627 N N . ASN A 1 82 ? -5.048 -13.175 -15.323 1.00 80.19 82 ASN A N 1
ATOM 628 C CA . ASN A 1 82 ? -6.447 -12.995 -14.910 1.00 80.19 82 ASN A CA 1
ATOM 629 C C . ASN A 1 82 ? -6.573 -12.211 -13.588 1.00 80.19 82 ASN A C 1
ATOM 631 O O . ASN A 1 82 ? -7.378 -12.543 -12.716 1.00 80.19 82 ASN A O 1
ATOM 635 N N . LEU A 1 83 ? -5.713 -11.204 -13.435 1.00 81.25 83 LEU A N 1
ATOM 636 C CA . LEU A 1 83 ? -5.743 -10.278 -12.315 1.00 81.25 83 LEU A CA 1
ATOM 637 C C . LEU A 1 83 ? -6.857 -9.257 -12.544 1.00 81.25 83 LEU A C 1
ATOM 639 O O . LEU A 1 83 ? -7.144 -8.890 -13.685 1.00 81.25 83 LEU A O 1
ATOM 643 N N . ASP A 1 84 ? -7.451 -8.782 -11.456 1.00 80.19 84 ASP A N 1
ATOM 644 C CA . ASP A 1 84 ? -8.347 -7.631 -11.491 1.00 80.19 84 ASP A CA 1
ATOM 645 C C . ASP A 1 84 ? -7.497 -6.357 -11.602 1.00 80.19 84 ASP A C 1
ATOM 647 O O . ASP A 1 84 ? -7.064 -5.780 -10.606 1.00 80.19 84 ASP A O 1
ATOM 651 N N . VAL A 1 85 ? -7.125 -6.012 -12.836 1.00 82.44 85 VAL A N 1
ATOM 652 C CA . VAL A 1 85 ? -6.254 -4.877 -13.158 1.00 82.44 85 VAL A CA 1
ATOM 653 C C . VAL A 1 85 ? -6.838 -4.065 -14.303 1.00 82.44 85 VAL A C 1
ATOM 655 O O . VAL A 1 85 ? -7.288 -4.607 -15.313 1.00 82.44 85 VAL A O 1
ATOM 658 N N . GLU A 1 86 ? -6.759 -2.745 -14.179 1.00 82.94 86 GLU A N 1
ATOM 659 C CA . GLU A 1 86 ? -7.089 -1.818 -15.254 1.00 82.94 86 GLU A CA 1
ATOM 660 C C . GLU A 1 86 ? -5.806 -1.370 -15.967 1.00 82.94 86 GLU A C 1
ATOM 662 O O . GLU A 1 86 ? -4.880 -0.843 -15.348 1.00 82.94 86 GLU A O 1
ATOM 667 N N . ILE A 1 87 ? -5.731 -1.584 -17.287 1.00 79.00 87 ILE A N 1
ATOM 668 C CA . ILE A 1 87 ? -4.619 -1.078 -18.102 1.00 79.00 87 ILE A CA 1
ATOM 669 C C . ILE A 1 87 ? -4.979 0.327 -18.585 1.00 79.00 87 ILE A C 1
ATOM 671 O O . ILE A 1 87 ? -5.717 0.492 -19.556 1.00 79.00 87 ILE A O 1
ATOM 675 N N . VAL A 1 88 ? -4.409 1.326 -17.923 1.00 78.50 88 VAL A N 1
ATOM 676 C CA . VAL A 1 88 ? -4.469 2.741 -18.311 1.00 78.50 88 VAL A CA 1
ATOM 677 C C . VAL A 1 88 ? -3.313 3.092 -19.260 1.00 78.50 88 VAL A C 1
ATOM 679 O O . VAL A 1 88 ? -2.192 2.610 -19.085 1.00 78.50 88 VAL A O 1
ATOM 682 N N . THR A 1 89 ? -3.595 3.892 -20.295 1.00 66.12 89 THR A N 1
ATOM 683 C CA . THR A 1 89 ? -2.641 4.333 -21.339 1.00 66.12 89 THR A CA 1
ATOM 684 C C . THR A 1 89 ? -2.449 5.833 -21.345 1.00 66.12 89 THR A C 1
ATOM 686 O O . THR A 1 89 ? -3.486 6.523 -21.224 1.00 66.12 89 THR A O 1
#

pLDDT: mean 91.34, std 5.8, range [66.12, 97.75]

Foldseek 3Di:
DFAKKWKDQFAVDRIDIDGDDPDDDDDDDDVPPCPVVVVVLVCVVVVHDDDPNRGHPPDPDMDMDTDDDDDPVCVVVVVVVPDPDDDDD

Mean predicted aligned error: 4.13 Å

Radius of gyration: 14.43 Å; Cα contacts (8 Å, |Δi|>4): 101; chains: 1; bounding box: 33×23×39 Å

Solvent-accessible surface area (backbone atoms only — not comparable to full-atom values): 5718 Å² total; per-residue (Å²): 83,75,36,34,41,40,40,30,24,40,46,93,40,65,69,49,78,46,80,50,66,84,91,79,78,84,89,82,75,63,92,86,67,51,69,64,57,56,54,50,48,55,40,43,72,74,70,42,86,83,58,78,78,44,34,13,90,95,52,97,60,56,48,67,47,73,44,64,55,72,56,84,79,47,52,65,55,54,68,69,64,74,63,98,73,84,89,83,129

Nearest PDB structures (foldseek):
  4aby-assembly3_C  TM=9.022E-01  e=1.305E-04  Deinococcus radiodurans R1 = ATCC 13939 = DSM 20539
  4aby-assembly1_A  TM=8.844E-01  e=3.790E-04  Deinococcus radiodurans R1 = ATCC 13939 = DSM 20539
  4ad8-assembly1_A  TM=8.649E-01  e=2.903E-04  Deinococcus radiodurans R1 = ATCC 13939 = DSM 20539
  4aby-assembly2_B  TM=8.925E-01  e=2.005E-03  Deinococcus radiodurans R1 = ATCC 13939 = DSM 20539
  1f2t-assembly1_A  TM=8.743E-01  e=8.125E-03  Pyrococcus furiosus